Protein AF-A0A392Q8G1-F1 (afdb_monomer)

Sequence (98 aa):
MIVFQYTVAVLGYGHGPVLELTYNYGVTNYDKGNGYTQIAIGTNDVYKTAEAIKLSGGKIIREPGPLPGINTKIVVCLDPDGWKLVFVDNVDFLKELE

InterPro domains:
  IPR004360 Glyoxalase/fosfomycin resistance/dioxygenase domain [PF00903] (14-87)
  IPR029068 Glyoxalase/Bleomycin resistance protein/Dihydroxybiphenyl dioxygenase [G3DSA:3.10.180.10] (3-98)
  IPR029068 Glyoxalase/Bleomycin resistance protein/Dihydroxybiphenyl dioxygenase [SSF54593] (6-91)
  IPR037523 Vicinal oxygen chelate (VOC), core domain [PS51819] (1-90)

Nearest PDB structures (foldseek):
  6bnz-assembly1_A  TM=9.758E-01  e=5.780E-10  Zea mays
  6bnx-assembly1_A  TM=9.792E-01  e=1.718E-09  Zea mays
  5d7z-assembly1_A  TM=9.818E-01  e=4.007E-09  Zea mays
  1fa5-assembly1_B  TM=9.340E-01  e=3.331E-08  Escherichia coli
  4mts-assembly1_B  TM=8.596E-01  e=1.041E-04  Pseudomonas aeruginosa PAO1

Organism: NCBI:txid97028

Radius of gyration: 16.13 Å; Cα contacts (8 Å, |Δi|>4): 147; chains: 1; bounding box: 45×32×43 Å

pLDDT: mean 94.65, std 8.88, range [45.72, 98.75]

Solvent-accessible surface area (backbone atoms only — not comparable to full-atom values): 6089 Å² total; per-residue (Å²): 136,87,80,86,59,66,50,78,48,80,45,62,92,67,92,72,80,65,53,75,44,77,47,46,73,95,61,89,80,79,89,72,82,80,84,70,77,65,52,81,42,78,31,94,47,33,57,62,50,48,51,51,36,52,75,71,69,35,45,73,79,39,75,55,42,56,41,88,96,74,58,40,36,29,24,29,35,27,50,98,90,61,53,41,39,34,35,33,20,47,72,45,54,56,65,75,75,112

Secondary structure (DSSP, 8-state):
-----EEEEEE-SSSS--EEEEEETT------TTT---EEEEES-HHHHHHHHHHTT-EEEEEEEEPTTT--EEEEEE-TT--EEEEEEHHHHHHT--

Mean predicted aligned error: 3.69 Å

Structure (mmCIF, N/CA/C/O backbone):
data_AF-A0A392Q8G1-F1
#
_entry.id   AF-A0A392Q8G1-F1
#
loop_
_atom_site.group_PDB
_atom_site.id
_atom_site.type_symbol
_atom_site.label_atom_id
_atom_site.label_alt_id
_atom_site.label_comp_id
_atom_site.label_asym_id
_atom_site.label_entity_id
_atom_site.label_seq_id
_atom_site.pdbx_PDB_ins_code
_atom_site.Cartn_x
_atom_site.Cartn_y
_atom_site.Cartn_z
_atom_site.occupancy
_atom_site.B_iso_or_equiv
_atom_site.auth_seq_id
_atom_site.auth_comp_id
_atom_site.auth_asym_id
_atom_site.auth_atom_id
_atom_site.pdbx_PDB_model_num
ATOM 1 N N . MET A 1 1 ? -33.945 13.840 15.758 1.00 45.72 1 MET A N 1
ATOM 2 C CA . MET A 1 1 ? -32.916 13.996 14.711 1.00 45.72 1 MET A CA 1
ATOM 3 C C . MET A 1 1 ? -31.594 13.575 15.329 1.00 45.72 1 MET A C 1
ATOM 5 O O . MET A 1 1 ? -31.136 14.250 16.239 1.00 45.72 1 MET A O 1
ATOM 9 N N . ILE A 1 2 ? -31.075 12.402 14.969 1.00 50.50 2 ILE A N 1
ATOM 10 C CA . ILE A 1 2 ? -29.789 11.914 15.487 1.00 50.50 2 ILE A CA 1
ATOM 11 C C . ILE A 1 2 ? -28.710 12.573 14.630 1.00 50.50 2 ILE A C 1
ATOM 13 O O . ILE A 1 2 ? -28.716 12.410 13.413 1.00 50.50 2 ILE A O 1
ATOM 17 N N . VAL A 1 3 ? -27.842 13.372 15.246 1.00 55.12 3 VAL A N 1
ATOM 18 C CA . VAL A 1 3 ? -26.686 13.961 14.566 1.00 55.12 3 VAL A CA 1
ATOM 19 C C . VAL A 1 3 ? -25.575 12.922 14.615 1.00 55.12 3 VAL A C 1
ATOM 21 O O . VAL A 1 3 ? -25.060 12.625 15.691 1.00 55.12 3 VAL A O 1
ATOM 24 N N . PHE A 1 4 ? -25.225 12.346 13.467 1.00 69.81 4 PHE A N 1
ATOM 25 C CA . PHE A 1 4 ? -24.019 11.533 13.360 1.00 69.81 4 PHE A CA 1
ATOM 26 C C . PHE A 1 4 ? -22.814 12.470 13.435 1.00 69.81 4 PHE A C 1
ATOM 28 O O . PHE A 1 4 ? -22.653 13.343 12.585 1.00 69.81 4 PHE A O 1
ATOM 35 N N . GLN A 1 5 ? -22.008 12.333 14.488 1.00 89.06 5 GLN A N 1
ATOM 36 C CA . GLN A 1 5 ? -20.752 13.065 14.611 1.00 89.06 5 GLN A CA 1
ATOM 37 C C . GLN A 1 5 ? -19.636 12.247 13.968 1.00 89.06 5 GLN A C 1
ATOM 39 O O . GLN A 1 5 ? -19.372 11.110 14.372 1.00 89.06 5 GLN A O 1
ATOM 44 N N . TYR A 1 6 ? -18.997 12.837 12.965 1.00 94.12 6 TYR A N 1
ATOM 45 C CA . TYR A 1 6 ? -17.879 12.241 12.256 1.00 94.12 6 TYR A CA 1
ATOM 46 C C . TYR A 1 6 ? -16.895 13.319 11.797 1.00 94.12 6 TYR A C 1
ATOM 48 O O . TYR A 1 6 ? -17.266 14.480 11.611 1.00 94.12 6 TYR A O 1
ATOM 56 N N . THR A 1 7 ? -15.647 12.910 11.592 1.00 97.25 7 THR A N 1
ATOM 57 C CA . THR A 1 7 ? -14.601 13.721 10.959 1.00 97.25 7 THR A CA 1
ATOM 58 C C . THR A 1 7 ? -14.127 13.011 9.703 1.00 97.25 7 THR A C 1
ATOM 60 O O . THR A 1 7 ? -14.012 11.785 9.689 1.00 97.25 7 THR A O 1
ATOM 63 N N . VAL A 1 8 ? -13.832 13.782 8.659 1.00 97.62 8 VAL A N 1
ATOM 64 C CA . VAL A 1 8 ? -13.274 13.275 7.404 1.00 97.62 8 VAL A CA 1
ATOM 65 C C . VAL A 1 8 ? -11.857 13.802 7.216 1.00 97.62 8 VAL A C 1
ATOM 67 O O . VAL A 1 8 ? -11.593 14.980 7.458 1.00 97.62 8 VAL A O 1
ATOM 70 N N . ALA A 1 9 ? -10.963 12.933 6.751 1.00 98.00 9 ALA A N 1
ATOM 71 C CA . ALA A 1 9 ? -9.663 13.303 6.210 1.00 98.00 9 ALA A CA 1
ATOM 72 C C . ALA A 1 9 ? -9.575 12.837 4.753 1.00 98.00 9 ALA A C 1
ATOM 74 O O . ALA A 1 9 ? -9.931 11.705 4.438 1.00 98.00 9 ALA A O 1
ATOM 75 N N . VAL A 1 10 ? -9.088 13.703 3.866 1.00 97.50 10 VAL A N 1
ATOM 76 C CA . VAL A 1 10 ? -8.916 13.399 2.441 1.00 97.50 10 VAL A CA 1
ATOM 77 C C . VAL A 1 10 ? -7.427 13.423 2.122 1.00 97.50 10 VAL A C 1
ATOM 79 O O . VAL A 1 10 ? -6.759 14.426 2.377 1.00 97.50 10 VAL A O 1
ATOM 82 N N . LEU A 1 11 ? -6.906 12.322 1.580 1.00 97.56 11 LEU A N 1
ATOM 83 C CA . LEU A 1 11 ? -5.496 12.166 1.228 1.00 97.56 11 LEU A CA 1
ATOM 84 C C . LEU A 1 11 ? -5.342 11.887 -0.267 1.00 97.56 11 LEU A C 1
ATOM 86 O O . LEU A 1 11 ? -6.117 11.139 -0.857 1.00 97.56 11 LEU A O 1
ATOM 90 N N . GLY A 1 12 ? -4.312 12.456 -0.882 1.00 96.62 12 GLY A N 1
ATOM 91 C CA . GLY A 1 12 ? -3.998 12.235 -2.290 1.00 96.62 12 GLY A CA 1
ATOM 92 C C . GLY A 1 12 ? -2.651 12.841 -2.669 1.00 96.62 12 GLY A C 1
ATOM 93 O O . GLY A 1 12 ? -2.042 13.570 -1.887 1.00 96.62 12 GLY A O 1
ATOM 94 N N . TYR A 1 13 ? -2.193 12.557 -3.886 1.00 96.31 13 TYR A N 1
ATOM 95 C CA . TYR A 1 13 ? -0.908 13.032 -4.416 1.00 96.31 13 TYR A CA 1
ATOM 96 C C . TYR A 1 13 ? -1.054 14.304 -5.274 1.00 96.31 13 TYR A C 1
ATOM 98 O O . TYR A 1 13 ? -0.372 14.467 -6.283 1.00 96.31 13 TYR A O 1
ATOM 106 N N . GLY A 1 14 ? -1.959 15.209 -4.886 1.00 93.19 14 GLY A N 1
ATOM 107 C CA . GLY A 1 14 ? -2.320 16.405 -5.653 1.00 93.19 14 GLY A CA 1
ATOM 108 C C . GLY A 1 14 ? -3.630 16.216 -6.419 1.00 93.19 14 GLY A C 1
ATOM 109 O O . GLY A 1 14 ? -4.627 15.790 -5.842 1.00 93.19 14 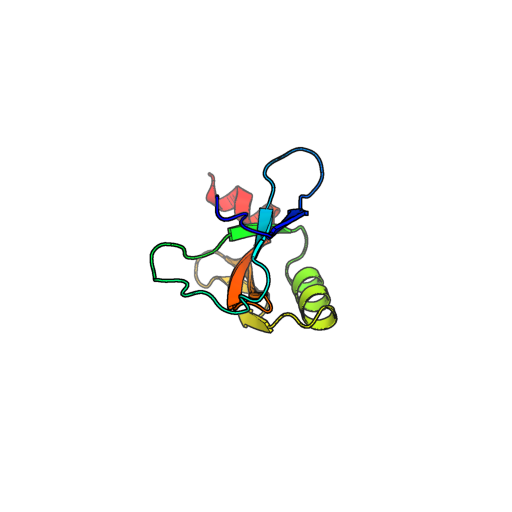GLY A O 1
ATOM 110 N N . HIS A 1 15 ? -3.647 16.547 -7.711 1.00 89.94 15 HIS A N 1
ATOM 111 C CA . HIS A 1 15 ? -4.822 16.327 -8.557 1.00 89.94 15 HIS A CA 1
ATOM 112 C C . HIS A 1 15 ? -4.957 14.846 -8.929 1.00 89.94 15 HIS A C 1
ATOM 114 O O . HIS A 1 15 ? -4.032 14.264 -9.490 1.00 89.94 15 HIS A O 1
ATOM 120 N N . GLY A 1 16 ? -6.117 14.246 -8.654 1.00 93.44 16 GLY A N 1
ATOM 121 C CA . GLY A 1 16 ? -6.402 12.854 -8.997 1.00 93.44 16 GLY A CA 1
ATOM 122 C C . GLY A 1 16 ? -7.370 12.188 -8.017 1.00 93.44 16 GLY A C 1
ATOM 123 O O . GLY A 1 16 ? -8.043 12.884 -7.253 1.00 93.44 16 GLY A O 1
ATOM 124 N N . PRO A 1 17 ? -7.450 10.845 -8.039 1.00 97.12 17 PRO A N 1
ATOM 125 C CA . PRO A 1 17 ? -8.189 10.080 -7.044 1.00 97.12 17 PRO A CA 1
ATOM 126 C C . PRO A 1 17 ? -7.679 10.364 -5.629 1.00 97.12 17 PRO A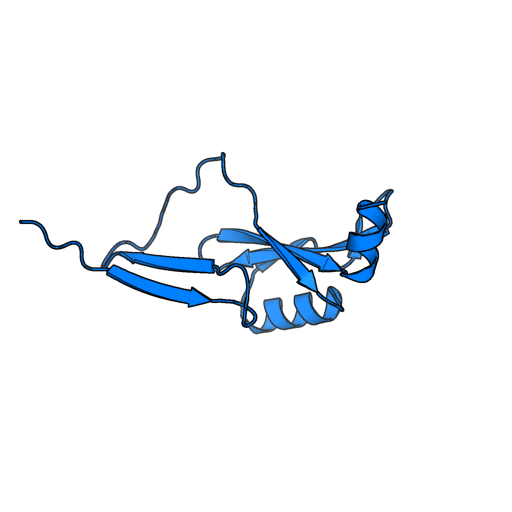 C 1
ATOM 128 O O . PRO A 1 17 ? -6.478 10.540 -5.411 1.00 97.12 17 PRO A O 1
ATOM 131 N N . VAL A 1 18 ? -8.600 10.367 -4.670 1.00 97.88 18 VAL A N 1
ATOM 132 C CA . VAL A 1 18 ? -8.308 10.584 -3.251 1.00 97.88 18 VAL A CA 1
ATOM 133 C C . VAL A 1 18 ? -8.757 9.388 -2.422 1.00 97.88 18 VAL A C 1
ATOM 135 O O . VAL A 1 18 ? -9.725 8.710 -2.770 1.00 97.88 18 VAL A O 1
ATOM 138 N N . LEU A 1 19 ? -8.061 9.149 -1.314 1.00 97.88 19 LEU A N 1
ATOM 139 C CA . LEU A 1 19 ? -8.513 8.272 -0.245 1.00 97.88 19 LEU A CA 1
ATOM 140 C C . LEU A 1 19 ? -9.213 9.131 0.809 1.00 97.88 19 LEU A C 1
ATOM 142 O O . LEU A 1 19 ? -8.581 9.954 1.473 1.00 97.88 19 LEU A O 1
ATOM 146 N N . GLU A 1 20 ? -10.519 8.945 0.941 1.00 98.06 20 GLU A N 1
ATOM 147 C CA . GLU A 1 20 ? -11.321 9.562 1.991 1.00 98.06 20 GLU A CA 1
ATOM 148 C C . GLU A 1 20 ? -11.408 8.613 3.192 1.00 98.06 20 GLU A C 1
ATOM 150 O O . GLU A 1 20 ? -11.857 7.474 3.065 1.00 98.06 20 GLU A O 1
ATOM 155 N N . LEU A 1 21 ? -10.963 9.079 4.358 1.00 98.06 21 LEU A N 1
ATOM 156 C CA . LEU A 1 21 ? -11.050 8.365 5.626 1.00 98.06 21 LEU A CA 1
ATOM 157 C C . LEU A 1 21 ? -12.123 9.019 6.494 1.00 98.06 21 LEU A C 1
ATOM 159 O O . LEU A 1 21 ? -12.059 10.218 6.772 1.00 98.06 21 LEU A O 1
ATOM 163 N N . THR A 1 22 ? -13.083 8.226 6.963 1.00 97.62 22 THR A N 1
ATOM 164 C CA . THR A 1 22 ? -14.164 8.687 7.840 1.00 97.62 22 THR A CA 1
ATOM 165 C C . THR A 1 22 ? -13.995 8.107 9.237 1.00 97.62 22 THR A C 1
ATOM 167 O O . THR A 1 22 ? -14.038 6.893 9.427 1.00 97.62 22 THR A O 1
ATOM 170 N N . TYR A 1 23 ? -13.871 8.977 10.235 1.00 97.19 23 TYR A N 1
ATOM 171 C CA . TYR A 1 23 ? -13.902 8.595 11.642 1.00 97.19 23 TYR A CA 1
ATOM 172 C C . TYR A 1 23 ? -15.268 8.921 12.247 1.00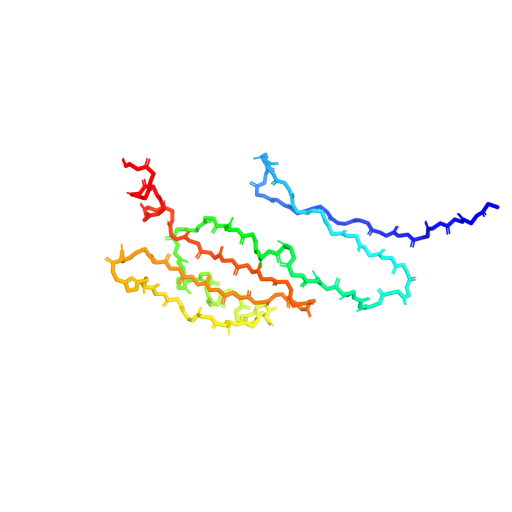 97.19 23 TYR A C 1
ATOM 174 O O . TYR A 1 23 ? -15.621 10.092 12.381 1.00 97.19 23 TYR A O 1
ATOM 182 N N . ASN A 1 24 ? -16.020 7.893 12.647 1.00 96.38 24 ASN A N 1
ATOM 183 C CA . ASN A 1 24 ? -17.255 8.048 13.417 1.00 96.38 24 ASN A CA 1
ATOM 184 C C . ASN A 1 24 ? -16.939 8.060 14.915 1.00 96.38 24 ASN A C 1
ATOM 186 O O . ASN A 1 24 ? -16.246 7.175 15.419 1.00 96.38 24 ASN A O 1
ATOM 190 N N . TYR A 1 25 ? -17.452 9.053 15.640 1.00 95.38 25 TYR A N 1
ATOM 191 C CA . TYR A 1 25 ? -17.030 9.297 17.020 1.00 95.38 25 TYR A CA 1
ATOM 192 C C . TYR A 1 25 ? -17.388 8.122 17.936 1.00 95.38 25 TYR A C 1
ATOM 194 O O . TYR A 1 25 ? -18.540 7.697 18.005 1.00 95.38 25 TYR A O 1
ATOM 202 N N . G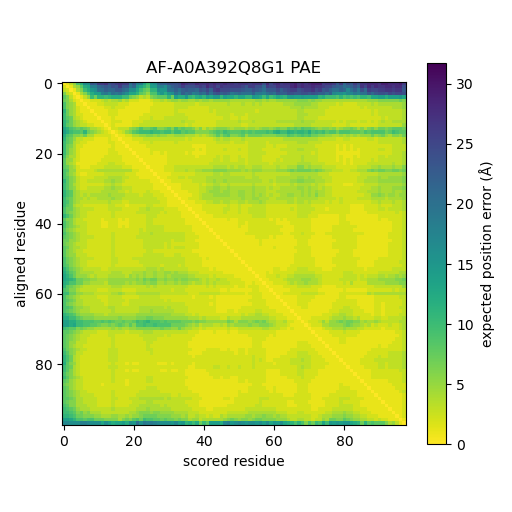LY A 1 26 ? -16.385 7.608 18.652 1.00 95.69 26 GLY A N 1
ATOM 203 C CA . GLY A 1 26 ? -16.542 6.476 19.568 1.00 95.69 26 GLY A CA 1
ATOM 204 C C . GLY A 1 26 ? -16.536 5.099 18.894 1.00 95.69 26 GLY A C 1
ATOM 205 O O . GLY A 1 26 ? -16.614 4.095 19.599 1.00 95.69 26 GLY A O 1
ATOM 206 N N . VAL A 1 27 ? -16.408 5.027 17.564 1.00 96.25 27 VAL A N 1
ATOM 207 C CA . VAL A 1 27 ? -16.288 3.768 16.817 1.00 96.25 27 VAL A CA 1
ATOM 208 C C . VAL A 1 27 ? -14.832 3.563 16.412 1.00 96.25 27 VAL A C 1
ATOM 210 O O . VAL A 1 27 ? -14.285 4.330 15.625 1.00 96.25 27 VAL A O 1
ATOM 213 N N . THR A 1 28 ? -14.205 2.519 16.949 1.00 95.81 28 THR A N 1
ATOM 214 C CA . THR A 1 28 ? -12.765 2.254 16.781 1.00 95.81 28 THR A CA 1
ATOM 215 C C . THR A 1 28 ? -12.455 1.002 15.966 1.00 95.81 28 THR A C 1
ATOM 217 O O . THR A 1 28 ? -11.288 0.677 15.781 1.00 95.81 28 THR A O 1
ATOM 220 N N . ASN A 1 29 ? -13.471 0.268 15.505 1.00 95.69 29 ASN A N 1
ATOM 221 C CA . ASN A 1 29 ? -13.275 -0.941 14.716 1.00 95.69 29 ASN A CA 1
ATOM 222 C C . ASN A 1 29 ? -14.433 -1.159 13.737 1.00 95.69 29 ASN A C 1
ATOM 224 O O . ASN A 1 29 ? -15.589 -0.886 14.066 1.00 95.69 29 ASN A O 1
ATOM 228 N N . TYR A 1 30 ? -14.113 -1.709 12.567 1.00 96.00 30 TYR A N 1
ATOM 229 C CA . TYR A 1 30 ? -15.069 -2.065 11.520 1.00 96.00 30 TYR A CA 1
ATOM 230 C C . TYR A 1 30 ? -14.772 -3.465 10.989 1.00 96.00 30 TYR A C 1
ATOM 232 O O . TYR A 1 30 ? -13.610 -3.872 10.884 1.00 96.00 30 TYR A O 1
ATOM 240 N N . ASP A 1 31 ? -15.829 -4.187 10.615 1.00 96.00 31 ASP A N 1
ATOM 241 C CA . ASP A 1 31 ? -15.683 -5.394 9.810 1.00 96.00 31 ASP A CA 1
ATOM 242 C C . ASP A 1 31 ? -15.300 -5.010 8.374 1.00 96.00 31 ASP A C 1
ATOM 244 O O . ASP A 1 31 ? -15.876 -4.099 7.780 1.00 96.00 31 ASP A O 1
ATOM 248 N N . LYS A 1 32 ? -14.307 -5.708 7.826 1.00 95.38 32 LYS A N 1
ATOM 249 C CA . LYS A 1 32 ? -13.809 -5.489 6.461 1.00 95.38 32 LYS A CA 1
ATOM 250 C C . LYS A 1 32 ? -14.594 -6.295 5.436 1.00 95.38 32 LYS A C 1
ATOM 252 O O . LYS A 1 32 ? -14.559 -5.971 4.248 1.00 95.38 32 LYS A O 1
ATOM 257 N N . GLY A 1 33 ? -15.273 -7.355 5.877 1.00 96.38 33 GLY A N 1
ATOM 258 C CA . GLY A 1 33 ? -15.832 -8.351 4.976 1.00 96.38 33 GLY A CA 1
ATOM 259 C C . GLY A 1 33 ? -14.761 -8.943 4.052 1.00 96.38 33 GLY A C 1
ATOM 260 O O . GLY A 1 33 ? -13.586 -9.045 4.404 1.00 96.38 33 GLY A O 1
ATOM 261 N N . ASN A 1 34 ? -15.179 -9.351 2.855 1.00 96.00 34 ASN A N 1
ATOM 262 C CA . ASN A 1 34 ? -14.325 -10.026 1.870 1.00 96.00 34 ASN A CA 1
ATOM 263 C C . ASN A 1 34 ? -14.495 -9.507 0.428 1.00 96.00 34 ASN A C 1
ATOM 265 O O . ASN A 1 34 ? -13.935 -10.092 -0.496 1.00 96.00 34 ASN A O 1
ATOM 269 N N . GLY A 1 35 ? -15.272 -8.438 0.227 1.00 97.81 35 GLY A N 1
ATOM 270 C CA . GLY A 1 35 ? -15.499 -7.850 -1.097 1.00 97.81 35 GLY A CA 1
ATOM 271 C C . GLY A 1 35 ? -14.370 -6.916 -1.538 1.00 97.81 35 GLY A C 1
ATOM 272 O O . GLY A 1 35 ? -13.902 -6.995 -2.671 1.00 97.81 35 GLY A O 1
ATOM 273 N N . TYR A 1 36 ? -13.907 -6.045 -0.638 1.00 97.38 36 TYR A N 1
ATOM 274 C CA . TYR A 1 36 ? -12.752 -5.184 -0.888 1.00 97.38 36 TYR A CA 1
ATOM 275 C C . TYR A 1 36 ? -11.451 -5.946 -0.622 1.00 97.38 36 TYR A C 1
ATOM 277 O O . TYR A 1 36 ? -11.321 -6.628 0.394 1.00 97.38 36 TYR A O 1
ATOM 285 N N . THR A 1 37 ? -10.472 -5.808 -1.518 1.00 96.88 37 THR A N 1
ATOM 286 C CA . THR A 1 37 ? -9.177 -6.490 -1.398 1.00 96.88 37 THR A CA 1
ATOM 287 C C . THR A 1 37 ? -8.067 -5.534 -0.978 1.00 96.88 37 THR A C 1
ATOM 289 O O . THR A 1 37 ? -7.448 -5.742 0.064 1.00 96.88 37 THR A O 1
ATOM 292 N N . GLN A 1 38 ? -7.792 -4.510 -1.787 1.00 97.75 38 GLN A N 1
ATOM 293 C CA . GLN A 1 38 ? -6.696 -3.560 -1.600 1.00 97.75 38 GLN A CA 1
ATOM 294 C C . GLN A 1 38 ? -6.801 -2.376 -2.569 1.00 97.75 38 GLN A C 1
ATOM 296 O O . GLN A 1 38 ? -7.432 -2.483 -3.621 1.00 97.75 38 GLN A O 1
ATOM 301 N N . ILE A 1 39 ? -6.075 -1.301 -2.263 1.00 97.56 39 ILE A N 1
ATOM 302 C CA . ILE A 1 39 ? -5.690 -0.276 -3.240 1.00 97.56 39 ILE A CA 1
ATOM 303 C C . ILE A 1 39 ? -4.261 -0.528 -3.722 1.00 97.56 39 ILE A C 1
ATOM 305 O O . ILE A 1 39 ? -3.407 -0.977 -2.951 1.00 97.56 39 ILE A O 1
ATOM 309 N N . ALA A 1 40 ? -4.008 -0.227 -4.996 1.00 98.06 40 ALA A N 1
ATOM 310 C CA . ALA A 1 40 ? -2.674 -0.228 -5.584 1.00 98.06 40 ALA A CA 1
ATOM 311 C C . ALA A 1 40 ? -2.182 1.209 -5.787 1.00 98.06 40 ALA A C 1
ATOM 313 O O . ALA A 1 40 ? -2.915 2.043 -6.316 1.00 98.06 40 ALA A O 1
ATOM 314 N N . ILE A 1 41 ? -0.948 1.490 -5.370 1.00 98.31 41 ILE A N 1
ATOM 315 C CA . ILE A 1 41 ? -0.318 2.808 -5.481 1.00 98.31 41 ILE A CA 1
ATOM 316 C C . ILE A 1 41 ? 1.008 2.657 -6.229 1.00 98.31 41 ILE A C 1
ATOM 318 O O . ILE A 1 41 ? 1.859 1.851 -5.857 1.00 98.31 41 ILE A O 1
ATOM 322 N N . GLY A 1 42 ? 1.196 3.440 -7.286 1.00 98.19 42 GLY A N 1
ATOM 323 C CA . GLY A 1 42 ? 2.455 3.478 -8.022 1.00 98.19 42 GLY A CA 1
ATOM 324 C C . GLY A 1 42 ? 3.580 4.133 -7.215 1.00 98.19 42 GLY A C 1
ATOM 325 O O . GLY A 1 42 ? 3.372 5.153 -6.556 1.00 98.19 42 GLY A O 1
ATOM 326 N N . THR A 1 43 ? 4.783 3.570 -7.267 1.00 98.62 43 THR A N 1
ATOM 327 C CA . THR A 1 43 ? 5.995 4.153 -6.675 1.00 98.62 43 THR A CA 1
ATOM 328 C C . THR A 1 43 ? 7.194 3.974 -7.599 1.00 98.62 43 THR A C 1
ATOM 330 O O . THR A 1 43 ? 7.269 3.021 -8.367 1.00 98.62 43 THR A O 1
ATOM 333 N N . ASN A 1 44 ? 8.164 4.884 -7.520 1.00 98.56 44 ASN A N 1
ATOM 334 C CA . ASN A 1 44 ? 9.408 4.772 -8.286 1.00 98.56 44 ASN A CA 1
ATOM 335 C C . ASN A 1 44 ? 10.412 3.798 -7.649 1.00 98.56 44 ASN A C 1
ATOM 337 O O . ASN A 1 44 ? 11.389 3.434 -8.294 1.00 98.56 44 ASN A O 1
ATOM 341 N N . ASP A 1 45 ? 10.216 3.424 -6.381 1.00 98.56 45 ASP A N 1
ATOM 342 C CA . ASP A 1 45 ? 11.119 2.527 -5.658 1.00 98.56 45 ASP A CA 1
ATOM 343 C C . ASP A 1 45 ? 10.373 1.828 -4.513 1.00 98.56 45 ASP A C 1
ATOM 345 O O . ASP A 1 45 ? 10.129 2.408 -3.450 1.00 98.56 45 ASP A O 1
ATOM 349 N N . VAL A 1 46 ? 10.016 0.559 -4.722 1.00 98.75 46 VAL A N 1
ATOM 350 C CA . VAL A 1 46 ? 9.291 -0.237 -3.719 1.00 98.75 46 VAL A CA 1
ATOM 351 C C . VAL A 1 46 ? 10.113 -0.499 -2.453 1.00 98.75 46 VAL A C 1
ATOM 353 O O . VAL A 1 46 ? 9.526 -0.701 -1.391 1.00 98.75 46 VAL A O 1
ATOM 356 N N . TYR A 1 47 ? 11.447 -0.465 -2.523 1.00 98.69 47 TYR A N 1
ATOM 357 C CA . TYR A 1 47 ? 12.321 -0.713 -1.374 1.00 98.69 47 TYR A CA 1
ATOM 358 C C . TYR A 1 47 ? 12.346 0.499 -0.447 1.00 98.69 47 TYR A C 1
ATOM 360 O O . TYR A 1 47 ? 12.082 0.360 0.748 1.00 98.69 47 TYR A O 1
ATOM 368 N N . LYS A 1 48 ? 12.537 1.702 -1.001 1.00 98.69 48 LYS A N 1
ATOM 369 C CA . LYS A 1 48 ? 12.432 2.953 -0.226 1.00 98.69 48 LYS A CA 1
ATOM 370 C C . LYS A 1 48 ? 11.031 3.164 0.332 1.00 98.69 48 LYS A C 1
ATOM 372 O O . LYS A 1 48 ? 10.873 3.621 1.462 1.00 98.69 48 LYS A O 1
ATOM 377 N N . THR A 1 49 ? 10.000 2.799 -0.431 1.00 98.50 49 THR A N 1
ATOM 378 C CA . THR A 1 49 ? 8.628 2.811 0.081 1.00 98.50 49 THR A CA 1
ATOM 379 C C . THR A 1 49 ? 8.466 1.856 1.268 1.00 98.50 49 THR A C 1
ATOM 381 O O . THR A 1 49 ? 7.861 2.241 2.266 1.00 98.50 49 THR A O 1
ATOM 384 N N . ALA A 1 50 ? 9.046 0.652 1.223 1.00 98.50 50 ALA A N 1
ATOM 385 C CA . ALA A 1 50 ? 9.012 -0.280 2.352 1.00 98.50 50 ALA A CA 1
ATOM 386 C C . ALA A 1 50 ? 9.705 0.282 3.606 1.00 98.50 50 ALA A C 1
ATOM 388 O O . ALA A 1 50 ? 9.185 0.127 4.712 1.00 98.50 50 ALA A O 1
ATOM 389 N N . GLU A 1 51 ? 10.850 0.950 3.446 1.00 98.31 51 GLU A N 1
ATOM 390 C CA . GLU A 1 51 ? 11.551 1.629 4.545 1.00 98.31 51 GLU A CA 1
ATOM 391 C C . GLU A 1 51 ? 10.683 2.724 5.171 1.00 98.31 51 GLU A C 1
ATOM 393 O O . GLU A 1 51 ? 10.513 2.750 6.391 1.00 98.31 51 GLU A O 1
ATOM 398 N N . ALA A 1 52 ? 10.066 3.575 4.345 1.00 98.06 52 ALA A N 1
ATOM 399 C CA . ALA A 1 52 ? 9.163 4.623 4.814 1.00 98.06 52 ALA A CA 1
ATOM 400 C C . ALA A 1 52 ? 7.959 4.045 5.576 1.00 98.06 52 ALA A C 1
ATOM 402 O O . ALA A 1 52 ? 7.628 4.529 6.657 1.00 98.06 52 ALA A O 1
ATOM 403 N N . ILE A 1 53 ? 7.353 2.964 5.073 1.00 97.12 53 ILE A N 1
ATOM 404 C CA . ILE A 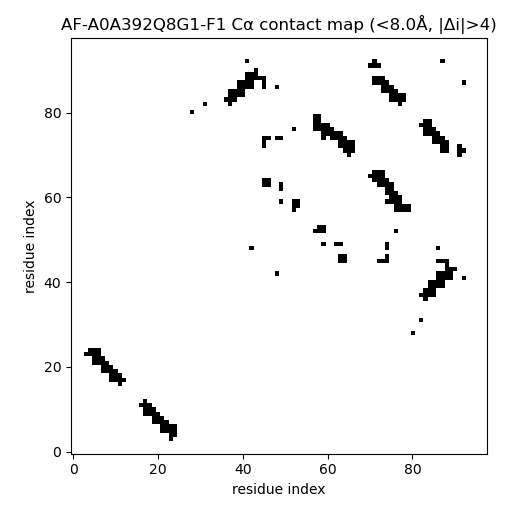1 53 ? 6.246 2.275 5.753 1.00 97.12 53 ILE A CA 1
ATOM 405 C C . ILE A 1 53 ? 6.684 1.772 7.134 1.00 97.12 53 ILE A C 1
ATOM 407 O O . ILE A 1 53 ? 5.971 2.000 8.113 1.00 97.12 53 ILE A O 1
ATOM 411 N N . LYS A 1 54 ? 7.855 1.124 7.233 1.00 94.62 54 LYS A N 1
ATOM 412 C CA . LYS A 1 54 ? 8.393 0.625 8.512 1.00 94.62 54 LYS A CA 1
ATOM 413 C C . LYS A 1 54 ? 8.630 1.772 9.500 1.00 94.62 54 LYS A C 1
ATOM 415 O O . LYS A 1 54 ? 8.268 1.647 10.668 1.00 94.62 54 LYS A O 1
ATOM 420 N N . LEU A 1 55 ? 9.173 2.900 9.035 1.00 96.00 55 LEU A N 1
ATOM 421 C CA . LEU A 1 55 ? 9.387 4.098 9.858 1.00 96.00 55 LEU A CA 1
ATOM 422 C C . LEU A 1 55 ? 8.074 4.729 10.343 1.00 96.00 55 LEU A C 1
ATOM 424 O O . LEU A 1 55 ? 8.024 5.253 11.453 1.00 96.00 55 LEU A O 1
ATOM 428 N N . SER A 1 56 ? 7.008 4.654 9.547 1.00 91.62 56 SER A N 1
ATOM 429 C CA . SER A 1 56 ? 5.671 5.135 9.916 1.00 91.62 56 SER A CA 1
ATOM 430 C C . SER A 1 56 ? 4.854 4.135 10.750 1.00 91.62 56 SER A C 1
ATOM 432 O O . SER A 1 56 ? 3.682 4.388 11.016 1.00 91.62 56 SER A O 1
ATOM 434 N N . GLY A 1 57 ? 5.441 3.007 11.168 1.00 88.94 57 GLY A N 1
ATOM 435 C CA . GLY A 1 57 ? 4.767 1.989 11.985 1.00 88.94 57 GLY A CA 1
ATOM 436 C C . GLY A 1 57 ? 3.819 1.068 11.209 1.00 88.94 57 GLY A C 1
ATOM 437 O O . GLY A 1 57 ? 3.073 0.303 11.820 1.00 88.94 57 GLY A O 1
ATOM 438 N N . GLY A 1 58 ? 3.841 1.113 9.875 1.00 90.25 58 GLY A N 1
ATOM 439 C CA . GLY A 1 58 ? 3.054 0.218 9.035 1.00 90.25 58 GLY A CA 1
ATOM 440 C C . GLY A 1 58 ? 3.610 -1.207 9.033 1.00 90.25 58 GLY A C 1
ATOM 441 O O . GLY A 1 58 ? 4.821 -1.436 9.114 1.00 90.25 58 GLY A O 1
ATOM 442 N N . LYS A 1 59 ? 2.718 -2.193 8.907 1.00 97.00 59 LYS A N 1
ATOM 443 C CA . LYS A 1 59 ? 3.098 -3.610 8.917 1.00 97.00 59 LYS A CA 1
ATOM 444 C C . LYS A 1 59 ? 3.314 -4.113 7.496 1.00 97.00 59 LYS A C 1
ATOM 446 O O . LYS A 1 59 ? 2.358 -4.258 6.739 1.00 97.00 59 LYS A O 1
ATOM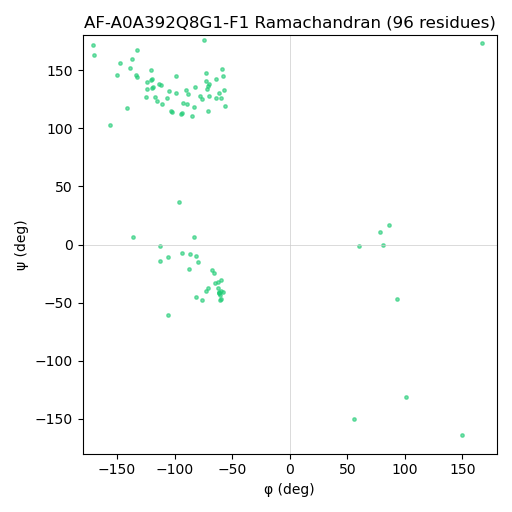 451 N N . ILE A 1 60 ? 4.551 -4.454 7.146 1.00 98.25 60 ILE A N 1
ATOM 452 C CA . ILE A 1 60 ? 4.849 -5.159 5.893 1.00 98.25 60 ILE A CA 1
ATOM 453 C C . ILE A 1 60 ? 4.327 -6.600 5.980 1.00 98.25 60 ILE A C 1
ATOM 455 O O . ILE A 1 60 ? 4.629 -7.320 6.931 1.00 98.25 60 ILE A O 1
ATOM 459 N N . ILE A 1 61 ? 3.535 -7.020 4.989 1.00 97.44 61 ILE A N 1
ATOM 460 C CA . ILE A 1 61 ? 3.032 -8.402 4.853 1.00 97.44 61 ILE A CA 1
ATOM 461 C C . ILE A 1 61 ? 3.619 -9.129 3.638 1.00 97.44 61 ILE A C 1
ATOM 463 O O . ILE A 1 61 ? 3.538 -10.352 3.550 1.00 97.44 61 ILE A O 1
ATOM 467 N N . ARG A 1 62 ? 4.245 -8.387 2.721 1.00 98.00 62 ARG A N 1
ATOM 468 C CA . ARG A 1 62 ? 5.136 -8.908 1.681 1.00 98.00 62 ARG A CA 1
ATOM 469 C C . ARG A 1 62 ? 6.286 -7.923 1.516 1.00 98.00 62 ARG A C 1
ATOM 471 O O . ARG A 1 62 ? 6.038 -6.782 1.136 1.00 98.00 62 ARG A O 1
ATOM 478 N N . GLU A 1 63 ? 7.506 -8.371 1.799 1.00 98.31 63 GLU A N 1
ATOM 479 C CA . GLU A 1 63 ? 8.728 -7.574 1.623 1.00 98.31 63 GLU A CA 1
ATOM 480 C C . GLU A 1 63 ? 8.907 -7.124 0.159 1.00 98.31 63 GLU A C 1
ATOM 482 O O . GLU A 1 63 ? 8.428 -7.811 -0.752 1.00 98.31 63 GLU A O 1
ATOM 487 N N . PRO A 1 64 ? 9.565 -5.972 -0.077 1.00 98.56 64 PRO A N 1
ATOM 488 C CA . PRO A 1 64 ? 9.749 -5.424 -1.413 1.00 98.56 64 PRO A CA 1
ATOM 489 C C . PRO A 1 64 ? 10.547 -6.377 -2.303 1.00 98.56 64 PRO A C 1
ATOM 491 O O . PRO A 1 64 ? 11.626 -6.846 -1.934 1.00 98.56 64 PRO A O 1
ATOM 494 N N . GLY A 1 65 ? 10.035 -6.640 -3.501 1.00 98.56 65 GLY A N 1
ATOM 495 C CA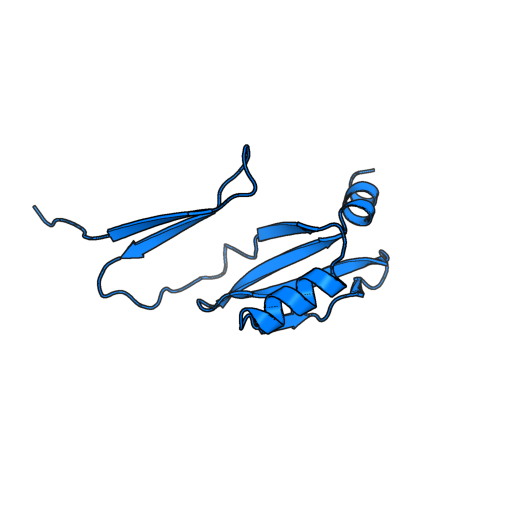 . GLY A 1 65 ? 10.744 -7.448 -4.484 1.00 98.56 65 GLY A CA 1
ATOM 496 C C . GLY A 1 65 ? 9.889 -7.894 -5.666 1.00 98.56 65 GLY A C 1
ATOM 497 O O . GLY A 1 65 ? 8.674 -7.669 -5.679 1.00 98.56 65 GLY A O 1
ATOM 498 N N . PRO A 1 66 ? 10.522 -8.532 -6.665 1.00 98.06 66 PRO A N 1
ATOM 499 C CA . PRO A 1 66 ? 9.838 -9.010 -7.858 1.00 98.06 66 PRO A CA 1
ATOM 500 C C . PRO A 1 66 ? 8.813 -10.100 -7.525 1.00 98.06 66 PRO A C 1
ATOM 502 O O . PRO A 1 66 ? 9.026 -10.959 -6.659 1.00 98.06 66 PRO A O 1
ATOM 505 N N . LEU A 1 67 ? 7.682 -10.082 -8.224 1.00 96.12 67 LEU A N 1
ATOM 506 C CA . LEU A 1 67 ? 6.755 -11.205 -8.255 1.00 96.12 67 LEU A CA 1
ATOM 507 C C . LEU A 1 67 ? 7.364 -12.373 -9.051 1.00 96.12 67 LEU A C 1
ATOM 509 O O . LEU A 1 67 ? 7.925 -12.148 -10.127 1.00 96.12 67 LEU A O 1
ATOM 513 N N . PRO A 1 68 ? 7.244 -13.623 -8.563 1.00 93.69 68 PRO A N 1
ATOM 514 C CA . PRO A 1 68 ? 7.652 -14.793 -9.332 1.00 93.69 68 PRO A CA 1
ATOM 515 C C . PRO A 1 68 ? 6.920 -14.848 -10.678 1.00 93.69 68 PRO A C 1
ATOM 517 O O . PRO A 1 68 ? 5.703 -14.686 -10.728 1.00 93.69 68 PRO A O 1
ATOM 520 N N . GLY A 1 69 ? 7.656 -15.090 -11.762 1.00 92.69 69 GLY A N 1
ATOM 521 C CA . GLY A 1 69 ? 7.108 -15.235 -13.114 1.00 92.69 69 GLY A CA 1
ATOM 522 C C . GLY A 1 69 ? 7.087 -13.942 -13.931 1.00 92.69 69 GLY A C 1
ATOM 523 O O . GLY A 1 69 ? 7.557 -13.962 -15.062 1.00 92.69 69 GLY A O 1
ATOM 524 N N . ILE A 1 70 ? 6.616 -12.829 -13.359 1.00 93.31 70 ILE A N 1
ATOM 525 C CA . ILE A 1 70 ? 6.438 -11.555 -14.092 1.00 93.31 70 ILE A CA 1
ATOM 526 C C . ILE A 1 70 ? 7.491 -10.484 -13.762 1.00 93.31 70 ILE A C 1
ATOM 528 O O . ILE A 1 70 ? 7.614 -9.489 -14.461 1.00 93.31 70 ILE A O 1
ATOM 532 N N . ASN A 1 71 ? 8.310 -10.690 -12.723 1.00 95.38 71 ASN A N 1
ATOM 533 C CA . ASN A 1 71 ? 9.359 -9.768 -12.261 1.00 95.38 71 ASN A CA 1
ATOM 534 C C . ASN A 1 71 ? 8.887 -8.371 -11.813 1.00 95.38 71 ASN A C 1
ATOM 536 O O . ASN A 1 71 ? 9.715 -7.601 -11.326 1.00 95.38 71 ASN A O 1
ATOM 540 N N . THR A 1 72 ? 7.590 -8.060 -11.882 1.00 98.25 72 THR A N 1
ATOM 541 C CA . THR A 1 72 ? 7.010 -6.810 -11.378 1.00 98.25 72 THR A CA 1
ATOM 542 C C . THR A 1 72 ? 7.335 -6.633 -9.903 1.00 98.25 72 THR A C 1
ATOM 544 O O . THR A 1 72 ? 6.962 -7.462 -9.062 1.00 98.25 72 THR A O 1
ATOM 547 N N . LYS A 1 73 ? 8.049 -5.561 -9.570 1.00 98.75 73 LYS A N 1
ATOM 548 C CA . LYS A 1 73 ? 8.443 -5.279 -8.191 1.00 98.75 73 LYS A CA 1
ATOM 549 C C . LYS A 1 73 ? 7.261 -4.704 -7.417 1.00 98.75 73 LYS A C 1
ATOM 551 O O . LYS A 1 73 ? 6.657 -3.717 -7.837 1.00 98.75 73 LYS A O 1
ATOM 556 N N . ILE A 1 74 ? 6.956 -5.308 -6.267 1.00 98.75 74 ILE A N 1
ATOM 557 C CA . ILE A 1 74 ? 5.899 -4.843 -5.362 1.00 98.75 74 ILE A CA 1
ATOM 558 C C . ILE A 1 74 ? 6.341 -4.887 -3.901 1.00 98.75 74 ILE A C 1
ATOM 560 O O . ILE A 1 74 ? 7.214 -5.674 -3.536 1.00 98.75 74 ILE A O 1
ATOM 564 N N . VAL A 1 75 ? 5.660 -4.122 -3.053 1.00 98.75 75 VAL A N 1
ATOM 565 C CA . VAL A 1 75 ? 5.629 -4.295 -1.591 1.00 98.75 75 VAL A CA 1
ATOM 566 C C . VAL A 1 75 ? 4.180 -4.236 -1.119 1.00 98.75 75 VAL A C 1
ATOM 568 O O . VAL A 1 75 ? 3.374 -3.493 -1.677 1.00 98.75 75 VAL A O 1
ATOM 571 N N . VAL A 1 76 ? 3.822 -5.032 -0.110 1.00 98.44 76 VAL A N 1
ATOM 572 C CA . VAL A 1 76 ? 2.457 -5.049 0.439 1.00 98.44 76 VAL A CA 1
ATOM 573 C C . VAL A 1 76 ? 2.502 -4.762 1.929 1.00 98.44 76 VAL A C 1
ATOM 575 O O . VAL A 1 76 ? 3.281 -5.383 2.661 1.00 98.44 76 VAL A O 1
ATOM 578 N N . CYS A 1 77 ? 1.630 -3.869 2.386 1.00 98.12 77 CYS A N 1
ATOM 579 C CA . CYS A 1 77 ? 1.492 -3.527 3.793 1.00 98.12 77 CYS A CA 1
ATOM 580 C C . CYS A 1 77 ? 0.035 -3.524 4.264 1.00 98.12 77 CYS A C 1
ATOM 582 O O . CYS A 1 77 ? -0.907 -3.591 3.468 1.00 98.12 77 CYS A O 1
ATOM 584 N N . LEU A 1 78 ? -0.113 -3.472 5.584 1.00 96.62 78 LEU A N 1
ATOM 585 C CA . LEU A 1 78 ? -1.348 -3.147 6.278 1.00 96.62 78 LEU A CA 1
ATOM 586 C C . LEU A 1 78 ? -1.185 -1.800 6.984 1.00 96.62 78 LEU A C 1
ATOM 588 O O . LEU A 1 78 ? -0.140 -1.548 7.601 1.00 96.62 78 LEU A O 1
ATOM 592 N N . ASP A 1 79 ? -2.219 -0.970 6.900 1.00 94.94 79 ASP A N 1
ATOM 593 C CA . ASP A 1 79 ? -2.356 0.221 7.737 1.00 94.94 79 ASP A CA 1
ATOM 594 C C . ASP A 1 79 ? -2.755 -0.159 9.188 1.00 94.94 79 ASP A C 1
ATOM 596 O O . ASP A 1 79 ? -2.949 -1.347 9.483 1.00 94.94 79 ASP A O 1
ATOM 600 N N . PRO A 1 80 ? -2.846 0.809 10.122 1.00 94.38 80 PRO A N 1
ATOM 601 C CA . PRO A 1 80 ? -3.214 0.532 11.514 1.00 94.38 80 PRO A CA 1
ATOM 602 C C . PRO A 1 80 ? -4.596 -0.109 11.692 1.00 94.38 80 PRO A C 1
ATOM 604 O O . PRO A 1 80 ? -4.783 -0.895 12.621 1.00 94.38 80 PRO A O 1
ATOM 607 N N . ASP A 1 81 ? -5.541 0.183 10.798 1.00 95.25 81 ASP A N 1
ATOM 608 C CA . ASP A 1 81 ? -6.874 -0.417 10.791 1.00 95.25 81 ASP A CA 1
ATOM 609 C C . ASP A 1 81 ? -6.875 -1.803 10.132 1.00 95.25 81 ASP A C 1
ATOM 611 O O . ASP A 1 81 ? -7.854 -2.538 10.240 1.00 95.25 81 ASP A O 1
ATOM 615 N N . GLY A 1 82 ? -5.786 -2.214 9.483 1.00 94.44 82 GLY A N 1
ATOM 616 C CA . GLY A 1 82 ? -5.638 -3.496 8.805 1.00 94.44 82 GLY A CA 1
ATOM 617 C C . GLY A 1 82 ? -6.145 -3.499 7.362 1.00 94.44 82 GLY A C 1
ATOM 618 O O . GLY A 1 82 ? -6.390 -4.580 6.818 1.00 94.44 82 GLY A O 1
ATOM 619 N N . TRP A 1 83 ? -6.347 -2.339 6.737 1.00 96.50 83 TRP A N 1
ATOM 620 C CA . TRP A 1 83 ? -6.590 -2.261 5.300 1.00 96.50 83 TRP A CA 1
ATOM 621 C C . TRP A 1 83 ? -5.307 -2.538 4.533 1.00 96.50 83 TRP A C 1
ATOM 623 O O . TRP A 1 83 ? -4.215 -2.127 4.924 1.00 96.50 83 TRP A O 1
ATOM 633 N N . LYS A 1 84 ? -5.442 -3.266 3.427 1.00 97.25 84 LYS A N 1
ATOM 634 C CA . LYS A 1 84 ? -4.315 -3.700 2.609 1.00 97.25 84 LYS A CA 1
ATOM 635 C C . LYS A 1 84 ? -3.999 -2.681 1.524 1.00 97.25 84 LYS A C 1
ATOM 637 O O . LYS A 1 84 ? -4.885 -2.253 0.782 1.00 97.25 84 LYS A O 1
ATOM 642 N N . LEU A 1 85 ? -2.715 -2.366 1.397 1.00 97.88 85 LEU A N 1
ATOM 643 C CA . LEU A 1 85 ? -2.170 -1.542 0.326 1.00 97.88 85 LEU A CA 1
ATOM 644 C C . LEU A 1 85 ? -1.076 -2.328 -0.396 1.00 97.88 85 LEU A C 1
ATOM 646 O O . LEU A 1 85 ? -0.274 -3.024 0.236 1.00 97.88 85 LEU A O 1
ATOM 650 N N . VAL A 1 86 ? -1.032 -2.211 -1.722 1.00 98.44 86 VAL A N 1
ATOM 651 C CA . VAL A 1 86 ? 0.089 -2.690 -2.536 1.00 98.44 86 VAL A CA 1
ATOM 652 C C . VAL A 1 86 ? 0.748 -1.508 -3.226 1.00 98.44 86 VAL A C 1
ATOM 654 O O . VAL A 1 86 ? 0.085 -0.727 -3.901 1.00 98.44 86 VAL A O 1
ATOM 657 N N . PHE A 1 87 ? 2.059 -1.384 -3.069 1.00 98.62 87 PHE A N 1
ATOM 658 C CA . PHE A 1 87 ? 2.843 -0.446 -3.853 1.00 98.62 87 PHE A CA 1
ATOM 659 C C . PHE A 1 87 ? 3.509 -1.196 -4.994 1.00 98.62 87 PHE A C 1
ATOM 661 O O . PHE A 1 87 ? 4.122 -2.242 -4.768 1.00 98.62 87 PHE A O 1
ATOM 668 N N . VAL A 1 88 ? 3.362 -0.670 -6.203 1.00 98.69 88 VAL A N 1
ATOM 669 C CA . VAL A 1 88 ? 3.841 -1.291 -7.441 1.00 98.69 88 VAL A CA 1
ATOM 670 C C . VAL A 1 88 ? 4.854 -0.359 -8.084 1.00 98.69 88 VAL A C 1
ATOM 672 O O . VAL A 1 88 ? 4.641 0.851 -8.133 1.00 98.69 88 VAL A O 1
ATOM 675 N N . ASP A 1 89 ? 5.967 -0.913 -8.552 1.00 98.69 89 ASP A N 1
ATOM 676 C CA . ASP A 1 89 ? 6.952 -0.151 -9.310 1.00 98.69 89 ASP A CA 1
ATOM 677 C C . ASP A 1 89 ? 6.325 0.430 -10.586 1.00 98.69 89 ASP A C 1
ATOM 679 O O . ASP A 1 89 ? 5.727 -0.297 -11.376 1.00 98.69 89 ASP A O 1
ATOM 683 N N . ASN A 1 90 ? 6.452 1.743 -10.777 1.00 98.44 90 ASN A N 1
ATOM 684 C CA . ASN A 1 90 ? 5.816 2.461 -11.882 1.00 98.44 90 ASN A CA 1
ATOM 685 C C . ASN A 1 90 ? 6.268 1.949 -13.253 1.00 98.44 90 ASN A C 1
ATOM 687 O O . ASN A 1 90 ? 5.451 1.839 -14.163 1.00 98.44 90 ASN A O 1
ATOM 691 N N . VAL A 1 91 ? 7.558 1.642 -13.411 1.00 98.00 91 VAL A N 1
AT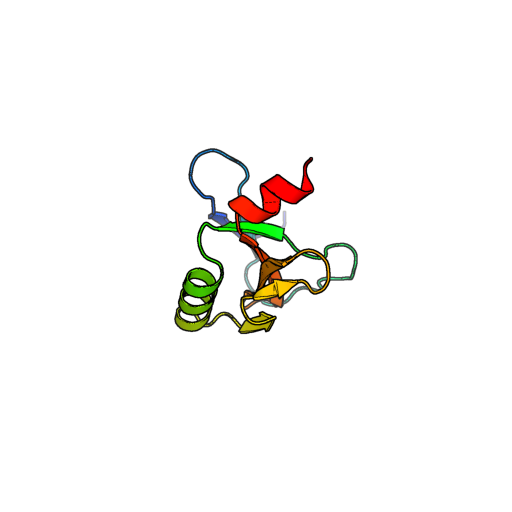OM 692 C CA . VAL A 1 91 ? 8.105 1.181 -14.693 1.00 98.00 91 VAL A CA 1
ATOM 693 C C . VAL A 1 91 ? 7.647 -0.241 -14.976 1.00 98.00 91 VAL A C 1
ATOM 695 O O . VAL A 1 91 ? 7.311 -0.553 -16.114 1.00 98.00 91 VAL A O 1
ATOM 698 N N . ASP A 1 92 ? 7.617 -1.104 -13.964 1.00 98.00 92 ASP A N 1
ATOM 699 C CA . ASP A 1 92 ? 7.134 -2.468 -14.151 1.00 98.00 92 ASP A CA 1
ATOM 700 C C . ASP A 1 92 ? 5.624 -2.529 -14.367 1.00 98.00 92 ASP A C 1
ATOM 702 O O . ASP A 1 92 ? 5.182 -3.315 -15.193 1.00 98.00 92 ASP A O 1
ATOM 706 N N . PHE A 1 93 ? 4.836 -1.688 -13.690 1.00 97.50 93 PHE A N 1
ATOM 707 C CA . PHE A 1 93 ? 3.387 -1.641 -13.893 1.00 97.50 93 PHE A CA 1
ATOM 708 C C . PHE A 1 93 ? 3.025 -1.329 -15.348 1.00 97.50 93 PHE A C 1
ATO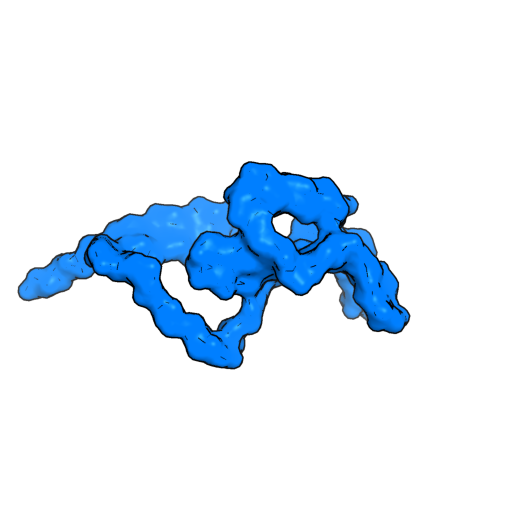M 710 O O . PHE A 1 93 ? 2.128 -1.956 -15.901 1.00 97.50 93 PHE A O 1
ATOM 717 N N . LEU A 1 94 ? 3.750 -0.404 -15.985 1.00 96.31 94 LEU A N 1
ATOM 718 C CA . LEU A 1 94 ? 3.527 -0.065 -17.391 1.00 96.31 94 LEU A CA 1
ATOM 719 C C . LEU A 1 94 ? 3.780 -1.249 -18.337 1.00 96.31 94 LEU A C 1
ATOM 721 O O . LEU A 1 94 ? 3.078 -1.360 -19.333 1.00 96.31 94 LEU A O 1
ATOM 725 N N . LYS A 1 95 ? 4.717 -2.152 -18.012 1.00 94.88 95 LYS A N 1
ATOM 726 C CA . LYS A 1 95 ? 4.997 -3.351 -18.826 1.00 94.88 95 LYS A CA 1
ATOM 727 C C . LYS A 1 95 ? 3.848 -4.360 -18.822 1.00 94.88 95 LYS A C 1
ATOM 729 O O . LYS A 1 95 ? 3.774 -5.177 -19.724 1.00 94.88 95 LYS A O 1
ATOM 734 N N . GLU A 1 96 ? 2.980 -4.321 -17.811 1.00 91.81 96 GLU A N 1
ATOM 735 C CA . GLU A 1 96 ? 1.819 -5.218 -17.695 1.00 91.81 96 GLU A CA 1
ATOM 736 C C . GLU A 1 96 ? 0.580 -4.688 -18.441 1.00 91.81 96 GLU A C 1
ATOM 738 O O . GLU A 1 96 ? -0.445 -5.366 -18.493 1.00 91.81 96 GLU A O 1
ATOM 743 N N . LEU A 1 97 ? 0.632 -3.452 -18.951 1.00 90.38 97 LEU A N 1
ATOM 744 C CA . LEU A 1 97 ? -0.469 -2.824 -19.692 1.00 90.38 97 LEU A CA 1
ATOM 745 C C . LEU A 1 97 ? -0.354 -3.007 -21.212 1.00 90.38 97 LEU A C 1
ATOM 747 O O . LEU A 1 97 ? -1.274 -2.614 -21.933 1.00 90.38 97 LEU A O 1
ATOM 751 N N . GLU A 1 98 ? 0.768 -3.552 -21.678 1.00 75.62 98 GLU A N 1
ATOM 752 C CA . GLU A 1 98 ? 1.052 -3.881 -23.080 1.00 75.62 98 GLU A CA 1
ATOM 753 C C . GLU A 1 98 ? 0.624 -5.319 -23.407 1.00 75.62 98 GLU A C 1
ATOM 755 O O . GLU A 1 98 ? 0.071 -5.518 -24.515 1.00 75.62 98 GLU A O 1
#

Foldseek 3Di:
DDDFDKDWDWDDPPPDDIDIDIDTPPDDADDPPDPDAEEEAEDQDQQVVVVVCVVVVWAWPAHWFADPPLRWTKTWTADPRGGIYIYTYPVSVVVVVD